Protein AF-A0A840CZ43-F1 (afdb_monomer)

pLDDT: mean 92.3, std 7.52, range [52.97, 97.31]

Foldseek 3Di:
DPPLLVCVLVVVDDPVSNVVLVVVLVVDVVSVVVNVVVVVVVVVVVPDDDPCNVVVVVVVVVVVVVVVVVD

Sequence (71 aa):
MDNSLTKYFTGELTPEEKEELLASVHIDAKLQQDFIDNQHLMASLSMLPQEDDREKARLKLSELMQKIKNK

Solvent-accessible surface area (backbone atoms only — not comparable to full-atom values): 4209 Å² total; per-residue (Å²): 130,66,72,64,61,56,31,54,79,72,63,72,51,52,75,66,57,46,52,56,48,53,56,48,34,74,73,36,69,67,53,33,50,57,50,51,53,50,51,52,49,52,55,58,57,71,73,48,91,53,96,56,48,67,59,53,50,53,51,55,51,51,55,51,53,50,58,60,72,76,105

Structure (mmCIF, N/CA/C/O backbone):
data_AF-A0A840CZ43-F1
#
_entry.id   AF-A0A840CZ43-F1
#
loop_
_atom_site.group_PDB
_atom_site.id
_atom_site.type_symbol
_atom_site.label_atom_id
_atom_site.label_alt_id
_atom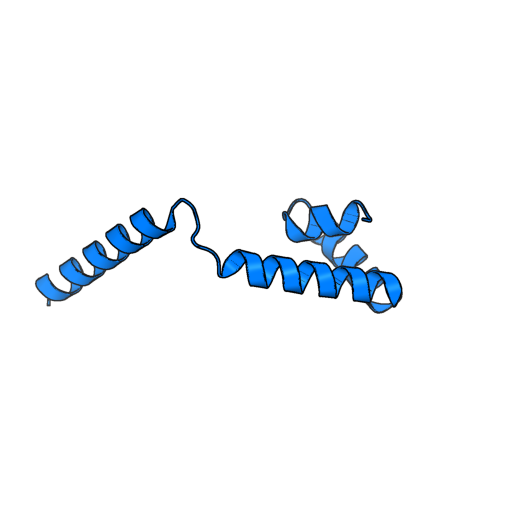_site.label_comp_id
_atom_site.label_asym_id
_atom_site.label_entity_id
_atom_site.label_seq_id
_atom_site.pdbx_PDB_ins_code
_atom_site.Cartn_x
_atom_site.Cartn_y
_atom_site.Cartn_z
_atom_site.o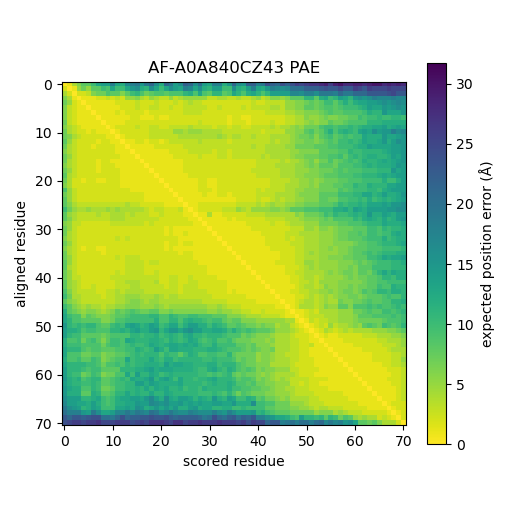ccupancy
_atom_site.B_iso_or_equiv
_atom_site.auth_seq_id
_atom_site.auth_comp_id
_atom_site.auth_asym_id
_atom_site.auth_atom_id
_atom_site.pdbx_PDB_model_num
ATOM 1 N N . MET A 1 1 ? 13.738 -5.174 -5.297 1.00 52.97 1 MET A N 1
ATOM 2 C CA . MET A 1 1 ? 12.554 -4.313 -5.460 1.00 52.97 1 MET A CA 1
ATOM 3 C C . MET A 1 1 ? 13.060 -2.900 -5.597 1.00 52.97 1 MET A C 1
ATOM 5 O O . MET A 1 1 ? 13.945 -2.525 -4.834 1.00 52.97 1 MET A O 1
ATOM 9 N N . ASP A 1 2 ? 12.595 -2.187 -6.615 1.00 64.88 2 ASP A N 1
ATOM 10 C CA . ASP A 1 2 ? 12.956 -0.789 -6.816 1.00 64.88 2 ASP A CA 1
ATOM 11 C C . ASP A 1 2 ? 12.476 0.036 -5.609 1.00 64.88 2 ASP A C 1
ATOM 13 O O . ASP A 1 2 ? 11.356 -0.154 -5.130 1.00 64.88 2 ASP A O 1
ATOM 17 N N . ASN A 1 3 ? 13.338 0.891 -5.058 1.00 81.19 3 ASN A N 1
ATOM 18 C CA . ASN A 1 3 ? 13.096 1.596 -3.787 1.00 81.19 3 ASN A CA 1
ATOM 19 C C . ASN A 1 3 ? 11.868 2.530 -3.868 1.00 81.19 3 ASN A C 1
ATOM 21 O O . ASN A 1 3 ? 11.238 2.852 -2.865 1.00 81.19 3 ASN A O 1
ATOM 25 N N . SER A 1 4 ? 11.517 2.950 -5.082 1.00 85.19 4 SER A N 1
ATOM 26 C CA . SER A 1 4 ? 10.376 3.807 -5.403 1.00 85.19 4 SER A CA 1
ATOM 27 C C . SER A 1 4 ? 9.018 3.134 -5.157 1.00 85.19 4 SER A C 1
ATOM 29 O O . SER A 1 4 ? 8.129 3.765 -4.587 1.00 85.19 4 SER A O 1
ATOM 31 N N . LEU A 1 5 ? 8.855 1.853 -5.512 1.00 92.00 5 LEU A N 1
ATOM 32 C CA . LEU A 1 5 ? 7.597 1.121 -5.310 1.00 92.00 5 LEU A CA 1
ATOM 33 C C . LEU A 1 5 ? 7.279 0.938 -3.826 1.00 92.00 5 LEU A C 1
ATOM 35 O O . LEU A 1 5 ? 6.149 1.178 -3.407 1.00 92.00 5 LEU A O 1
ATOM 39 N N . THR A 1 6 ? 8.272 0.570 -3.014 1.00 90.81 6 THR A N 1
ATOM 40 C CA . THR A 1 6 ? 8.078 0.435 -1.564 1.00 90.81 6 THR A CA 1
ATOM 41 C C . THR A 1 6 ? 7.594 1.751 -0.963 1.00 90.81 6 THR A C 1
ATOM 43 O O . THR A 1 6 ? 6.562 1.766 -0.298 1.00 90.81 6 THR A O 1
ATOM 46 N N . LYS A 1 7 ? 8.271 2.862 -1.283 1.00 93.56 7 LYS A N 1
ATOM 47 C CA . LYS A 1 7 ? 7.891 4.205 -0.820 1.00 93.56 7 LYS A CA 1
ATOM 48 C C . LYS A 1 7 ? 6.489 4.620 -1.263 1.00 93.56 7 LYS A C 1
ATOM 50 O O . LYS A 1 7 ? 5.788 5.316 -0.531 1.00 93.56 7 LYS A O 1
ATOM 55 N N . TYR A 1 8 ? 6.068 4.207 -2.459 1.00 95.31 8 TYR A N 1
ATOM 56 C CA . TYR A 1 8 ? 4.716 4.469 -2.945 1.00 95.31 8 TYR A CA 1
ATOM 57 C C . TYR A 1 8 ? 3.665 3.807 -2.050 1.00 95.31 8 TYR A C 1
ATOM 59 O O . TYR A 1 8 ? 2.740 4.480 -1.591 1.00 95.31 8 TYR A O 1
ATOM 67 N N . PHE A 1 9 ? 3.824 2.512 -1.758 1.00 92.81 9 PHE A N 1
ATOM 68 C CA . PHE A 1 9 ? 2.853 1.749 -0.968 1.00 92.81 9 PHE A CA 1
ATOM 69 C C . PHE A 1 9 ? 2.904 2.050 0.536 1.00 92.81 9 PHE A C 1
ATOM 71 O O . PHE A 1 9 ? 1.884 1.899 1.208 1.00 92.81 9 PHE A O 1
ATOM 78 N N . THR A 1 10 ? 4.034 2.524 1.068 1.00 90.31 10 THR A N 1
ATOM 79 C CA . THR A 1 10 ? 4.136 3.013 2.456 1.00 90.31 10 THR A CA 1
ATOM 80 C C . THR A 1 10 ? 3.680 4.465 2.623 1.00 90.31 10 THR A C 1
ATOM 82 O O . THR A 1 10 ? 3.546 4.941 3.748 1.00 90.31 10 THR A O 1
ATOM 85 N N . GLY A 1 11 ? 3.388 5.168 1.523 1.00 92.56 11 GLY A N 1
ATOM 86 C CA . GLY A 1 11 ? 2.906 6.549 1.545 1.00 92.56 11 GLY A CA 1
ATOM 87 C C . GLY A 1 11 ? 3.996 7.597 1.781 1.00 92.56 11 GLY A C 1
ATOM 88 O O . GLY A 1 11 ? 3.670 8.726 2.136 1.00 92.56 11 GLY A O 1
ATOM 89 N N . GLU A 1 12 ? 5.264 7.244 1.571 1.00 95.44 12 GLU A N 1
ATOM 90 C CA . GLU A 1 12 ? 6.426 8.121 1.772 1.00 95.44 12 GLU A CA 1
ATOM 91 C C . GLU A 1 12 ? 6.669 9.095 0.610 1.00 95.44 12 GLU A C 1
ATOM 93 O O . GLU A 1 12 ? 7.397 10.069 0.782 1.00 95.44 12 GLU A O 1
ATOM 98 N N . LEU A 1 13 ? 6.075 8.843 -0.562 1.00 95.19 13 LEU A N 1
ATOM 99 C CA . LEU A 1 13 ? 6.221 9.711 -1.734 1.00 95.19 13 LEU A CA 1
ATOM 100 C C . LEU A 1 13 ? 5.342 10.966 -1.657 1.00 95.19 13 LEU A C 1
ATOM 102 O O . LEU A 1 13 ? 4.165 10.889 -1.269 1.00 95.19 13 LEU A O 1
ATOM 106 N N . THR A 1 14 ? 5.878 12.096 -2.124 1.00 96.00 14 THR A N 1
ATOM 107 C CA . THR A 1 14 ? 5.086 13.310 -2.377 1.00 96.00 14 THR A CA 1
ATOM 108 C C . THR A 1 14 ? 4.098 13.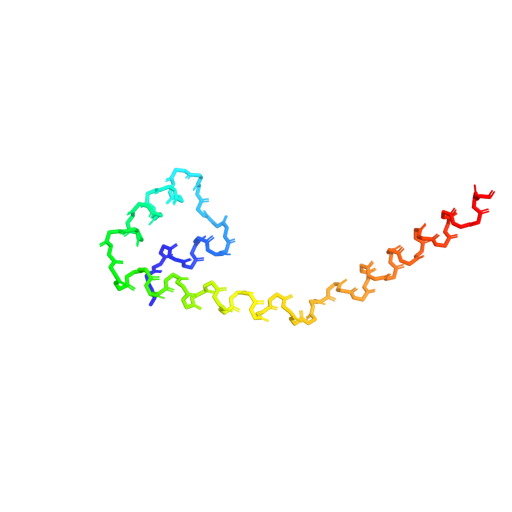093 -3.534 1.00 96.00 14 THR A C 1
ATOM 110 O O . THR A 1 14 ? 4.223 12.123 -4.288 1.00 96.00 14 THR A O 1
ATOM 113 N N . PRO A 1 15 ? 3.075 13.954 -3.699 1.00 96.56 15 PRO A N 1
ATOM 114 C CA . PRO A 1 15 ? 2.169 13.873 -4.845 1.00 96.56 15 PRO A CA 1
ATOM 115 C C . PRO A 1 15 ? 2.897 13.881 -6.196 1.00 96.56 15 PRO A C 1
ATOM 117 O O . PRO A 1 15 ? 2.574 13.073 -7.061 1.00 96.56 15 PRO A O 1
ATOM 120 N N . GLU A 1 16 ? 3.916 14.726 -6.345 1.00 96.56 16 GLU A N 1
ATOM 121 C CA . GLU A 1 16 ? 4.709 14.854 -7.571 1.00 96.56 16 GLU A CA 1
ATOM 122 C C . GLU A 1 16 ? 5.499 13.567 -7.855 1.00 96.56 16 GLU A C 1
ATOM 124 O O . GLU A 1 16 ? 5.428 13.017 -8.952 1.00 96.56 16 GLU A O 1
ATOM 129 N N . GLU A 1 17 ? 6.172 13.015 -6.841 1.00 95.50 17 GLU A N 1
ATOM 130 C CA . GLU A 1 17 ? 6.908 11.749 -6.963 1.00 95.50 17 GLU A CA 1
ATOM 131 C C . GLU A 1 17 ? 5.981 10.568 -7.303 1.00 95.50 17 GLU A C 1
ATOM 133 O O . GLU A 1 17 ? 6.370 9.639 -8.017 1.00 95.50 17 GLU A O 1
ATOM 138 N N . LYS A 1 18 ? 4.733 10.588 -6.812 1.00 96.12 18 LYS A N 1
ATOM 139 C CA . LYS A 1 18 ? 3.724 9.581 -7.174 1.00 96.12 18 LYS A CA 1
ATOM 140 C C . LYS A 1 18 ? 3.343 9.675 -8.644 1.00 96.12 18 LYS A C 1
ATOM 142 O O . LYS A 1 18 ? 3.221 8.637 -9.289 1.00 96.12 18 LYS A O 1
ATOM 147 N N . GLU A 1 19 ? 3.138 10.879 -9.167 1.00 96.56 19 GLU A N 1
ATOM 148 C CA . GLU A 1 19 ? 2.797 11.078 -10.578 1.00 96.56 19 GLU A CA 1
ATOM 149 C C . GLU A 1 19 ? 3.926 10.606 -11.501 1.00 96.56 19 GLU A C 1
ATOM 151 O O . GLU A 1 19 ? 3.667 9.863 -12.449 1.00 96.56 19 GLU A O 1
ATOM 156 N N . GLU A 1 20 ? 5.179 10.945 -11.184 1.00 95.81 20 GLU A N 1
ATOM 157 C CA . GLU A 1 20 ? 6.354 10.493 -11.943 1.00 95.81 20 GLU A CA 1
ATOM 158 C C . GLU A 1 20 ? 6.492 8.964 -11.949 1.00 95.81 20 GLU A C 1
ATOM 160 O O . GLU A 1 20 ? 6.744 8.344 -12.994 1.00 95.81 20 GLU A O 1
ATOM 165 N N . LEU A 1 21 ? 6.279 8.329 -10.793 1.00 95.38 21 LEU A N 1
ATOM 166 C CA . LEU A 1 21 ? 6.307 6.876 -10.690 1.00 95.38 21 LEU A CA 1
ATOM 167 C C . LEU A 1 21 ? 5.188 6.237 -11.517 1.00 95.38 21 LEU A C 1
ATOM 169 O O . LEU A 1 21 ? 5.446 5.290 -12.257 1.00 95.38 21 LEU A O 1
ATOM 173 N N . LEU A 1 22 ? 3.957 6.746 -11.424 1.00 95.81 22 LEU A N 1
ATOM 174 C CA . LEU A 1 22 ? 2.818 6.200 -12.167 1.00 95.81 22 LEU A CA 1
ATOM 175 C C . LEU A 1 22 ? 2.974 6.382 -13.682 1.00 95.81 22 LEU A C 1
ATOM 177 O O . LEU A 1 22 ? 2.605 5.487 -14.445 1.00 95.81 22 LEU A O 1
ATOM 181 N N . ALA A 1 23 ? 3.574 7.489 -14.127 1.00 96.56 23 ALA A N 1
ATOM 182 C CA . ALA A 1 23 ? 3.944 7.674 -15.526 1.00 96.56 23 ALA A CA 1
ATOM 183 C C . ALA A 1 23 ? 4.961 6.613 -15.982 1.00 96.56 23 ALA A C 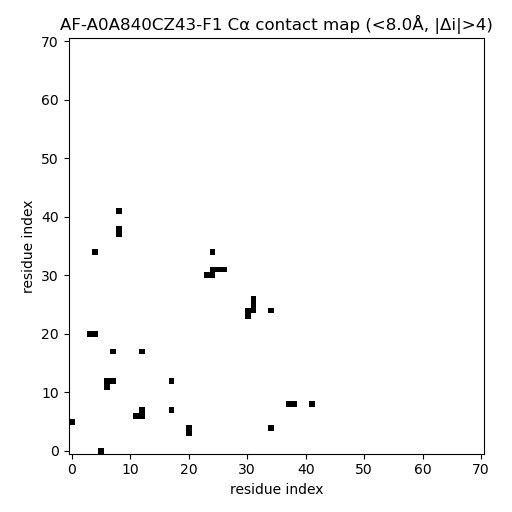1
ATOM 185 O O . ALA A 1 23 ? 4.798 6.018 -17.047 1.00 96.56 23 ALA A O 1
ATOM 186 N N . SER A 1 24 ? 5.964 6.314 -15.152 1.00 95.19 24 SER A N 1
ATOM 187 C CA . SER A 1 24 ? 6.963 5.272 -15.430 1.00 95.19 24 SER A CA 1
ATOM 188 C C . SER A 1 24 ? 6.343 3.868 -15.467 1.00 95.19 24 SER A C 1
ATOM 190 O O . SER A 1 24 ? 6.619 3.093 -16.383 1.00 95.19 24 SER A O 1
ATOM 192 N N . VAL A 1 25 ? 5.444 3.564 -14.524 1.00 95.31 25 VAL A N 1
ATOM 193 C CA . VAL A 1 25 ? 4.663 2.312 -14.457 1.00 95.31 25 VAL A CA 1
ATOM 194 C C . VAL A 1 25 ? 3.834 2.096 -15.725 1.00 95.31 25 VAL A C 1
ATOM 196 O O . VAL A 1 25 ? 3.643 0.960 -16.148 1.00 95.31 25 VAL A O 1
ATOM 199 N N . HIS A 1 26 ? 3.338 3.163 -16.354 1.00 94.00 26 HIS A N 1
ATOM 200 C CA . HIS A 1 26 ? 2.557 3.047 -17.585 1.00 94.00 26 HIS A CA 1
ATOM 201 C C . HIS A 1 26 ? 3.400 2.646 -18.807 1.00 94.00 26 HIS A C 1
ATOM 203 O O . HIS A 1 26 ? 2.867 2.087 -19.765 1.00 94.00 26 HIS A O 1
ATOM 209 N N . ILE A 1 27 ? 4.701 2.943 -18.788 1.00 95.31 27 ILE A N 1
ATOM 210 C CA . ILE A 1 27 ? 5.598 2.787 -19.940 1.00 95.31 27 ILE A CA 1
ATOM 211 C C . ILE A 1 27 ? 6.423 1.497 -19.832 1.00 95.31 27 ILE A C 1
ATOM 213 O O . ILE A 1 27 ? 6.646 0.824 -20.840 1.00 95.31 27 ILE A O 1
ATOM 217 N N . ASP A 1 28 ? 6.878 1.137 -18.630 1.00 95.56 28 ASP A N 1
ATOM 218 C CA . ASP A 1 28 ? 7.702 -0.050 -18.391 1.00 95.56 28 ASP A CA 1
ATOM 219 C C . ASP A 1 28 ? 6.840 -1.243 -17.945 1.00 95.56 28 ASP A C 1
ATOM 221 O O . ASP A 1 28 ? 6.327 -1.288 -16.827 1.00 95.56 28 ASP A O 1
ATOM 225 N N . ALA A 1 29 ? 6.724 -2.251 -18.815 1.00 95.06 29 ALA A N 1
ATOM 226 C CA . ALA A 1 29 ? 5.929 -3.454 -18.566 1.00 95.06 29 ALA A CA 1
ATOM 227 C C . ALA A 1 29 ? 6.415 -4.284 -17.364 1.00 95.06 29 ALA A C 1
ATOM 229 O O . ALA A 1 29 ? 5.608 -4.920 -16.684 1.00 95.06 29 ALA A O 1
ATOM 230 N N . LYS A 1 30 ? 7.723 -4.296 -17.083 1.00 94.38 30 LYS A N 1
ATOM 231 C CA . LYS A 1 30 ? 8.256 -5.001 -15.913 1.00 94.38 30 LYS A CA 1
ATOM 232 C C . LYS A 1 30 ? 7.885 -4.248 -14.641 1.00 94.38 30 LYS A C 1
ATOM 234 O O . LYS A 1 30 ? 7.405 -4.863 -13.693 1.00 94.38 30 LYS A O 1
ATOM 239 N N . LEU A 1 31 ? 8.060 -2.928 -14.643 1.00 94.88 31 LEU A N 1
ATOM 240 C CA . LEU A 1 31 ? 7.672 -2.081 -13.516 1.00 94.88 31 LEU A CA 1
ATOM 241 C C . LEU A 1 31 ? 6.158 -2.140 -13.265 1.00 94.88 31 LEU A C 1
ATOM 243 O O . LEU A 1 31 ? 5.724 -2.159 -12.116 1.00 94.88 31 LEU A O 1
ATOM 247 N N . GLN A 1 32 ? 5.357 -2.232 -14.329 1.00 96.06 32 GLN A N 1
ATOM 248 C CA . GLN A 1 32 ? 3.917 -2.452 -14.242 1.00 96.06 32 GLN A CA 1
ATOM 249 C C . GLN A 1 32 ? 3.574 -3.760 -13.531 1.00 96.06 32 GLN A C 1
ATOM 251 O O . GLN A 1 32 ? 2.724 -3.764 -12.641 1.00 96.06 32 GLN A O 1
ATOM 256 N N . GLN A 1 33 ? 4.236 -4.859 -13.896 1.00 96.25 33 GLN A N 1
ATOM 257 C CA . GLN A 1 33 ? 4.002 -6.142 -13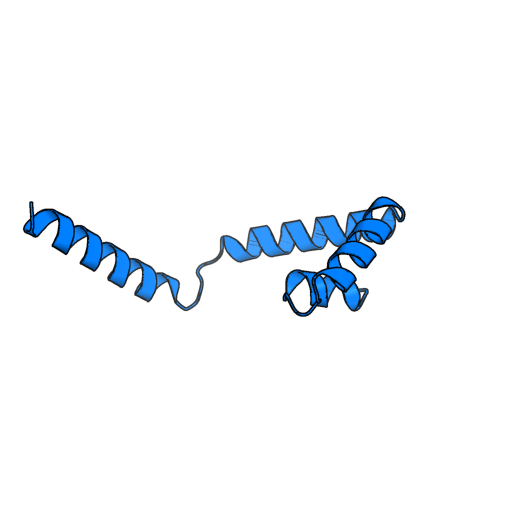.242 1.00 96.25 33 GLN A CA 1
ATOM 258 C C . GLN A 1 33 ? 4.408 -6.096 -11.763 1.00 96.25 33 GLN A C 1
ATOM 260 O O . GLN A 1 33 ? 3.620 -6.494 -10.907 1.00 96.25 33 GLN A O 1
ATOM 265 N N . ASP A 1 34 ? 5.575 -5.526 -11.450 1.00 94.75 34 ASP A N 1
ATOM 266 C CA . ASP A 1 34 ? 6.036 -5.360 -10.066 1.00 94.75 34 ASP A CA 1
ATOM 267 C C . ASP A 1 34 ? 5.061 -4.489 -9.244 1.00 94.75 34 ASP A C 1
ATOM 269 O O . ASP A 1 34 ? 4.819 -4.756 -8.063 1.00 94.75 34 ASP A O 1
ATOM 273 N N . PHE A 1 35 ? 4.467 -3.457 -9.854 1.00 95.88 35 PHE A N 1
ATOM 274 C CA . PHE A 1 35 ? 3.442 -2.622 -9.224 1.00 95.88 35 PHE A CA 1
ATOM 275 C C . PHE A 1 35 ? 2.172 -3.425 -8.910 1.00 95.88 35 PHE A C 1
ATOM 277 O O . PHE A 1 35 ? 1.667 -3.362 -7.787 1.00 95.88 35 PHE A O 1
ATOM 284 N N . ILE A 1 36 ? 1.675 -4.204 -9.877 1.00 95.88 36 ILE A N 1
ATOM 285 C CA . ILE A 1 36 ? 0.483 -5.052 -9.721 1.00 95.88 36 ILE A CA 1
ATOM 286 C C . ILE A 1 36 ? 0.698 -6.088 -8.612 1.00 95.88 3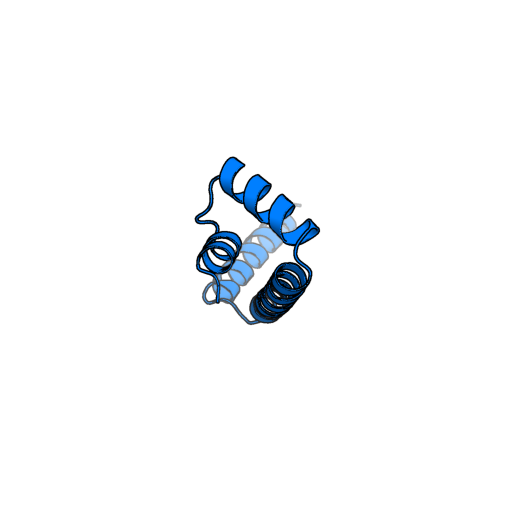6 ILE A C 1
ATOM 288 O O . ILE A 1 36 ? -0.170 -6.265 -7.755 1.00 95.88 36 ILE A O 1
ATOM 292 N N . ASP A 1 37 ? 1.859 -6.738 -8.585 1.00 95.44 37 ASP A N 1
ATOM 293 C CA . ASP A 1 37 ? 2.177 -7.757 -7.585 1.00 95.44 37 ASP A CA 1
ATOM 294 C C . ASP A 1 37 ? 2.207 -7.163 -6.167 1.00 95.44 37 ASP A C 1
ATOM 296 O O . ASP A 1 37 ? 1.625 -7.732 -5.237 1.00 95.44 37 ASP A O 1
ATOM 300 N N . ASN A 1 38 ? 2.800 -5.974 -5.998 1.00 93.94 38 ASN A N 1
ATOM 301 C CA . ASN A 1 38 ? 2.764 -5.256 -4.721 1.00 93.94 38 ASN A CA 1
ATOM 302 C C . ASN A 1 38 ? 1.341 -4.827 -4.341 1.00 93.94 38 ASN A C 1
ATOM 304 O O . ASN A 1 38 ? 0.946 -4.974 -3.184 1.00 93.94 38 ASN A O 1
ATOM 308 N N . GLN A 1 39 ? 0.539 -4.354 -5.296 1.00 94.50 39 GLN A N 1
ATOM 309 C CA . GLN A 1 39 ? -0.852 -3.988 -5.039 1.00 94.50 39 GLN A CA 1
ATOM 310 C C . GLN A 1 39 ? -1.675 -5.195 -4.559 1.00 94.50 39 GLN A C 1
ATOM 312 O O . GLN A 1 39 ? -2.437 -5.073 -3.597 1.00 94.50 39 GLN A O 1
ATOM 317 N N . HIS A 1 40 ? -1.504 -6.367 -5.179 1.00 95.56 40 HIS A N 1
ATOM 318 C CA . HIS A 1 40 ? -2.154 -7.606 -4.745 1.00 95.56 40 HIS A CA 1
ATOM 319 C C . HIS A 1 40 ? -1.720 -8.032 -3.341 1.00 95.56 40 HIS A C 1
ATOM 321 O O . HIS A 1 40 ? -2.559 -8.445 -2.532 1.00 95.56 40 HIS A O 1
ATOM 327 N N . LEU A 1 41 ? -0.428 -7.908 -3.028 1.00 93.12 41 LEU A N 1
ATOM 328 C CA . LEU A 1 41 ? 0.088 -8.183 -1.691 1.00 93.12 41 LEU A CA 1
ATOM 329 C C . LEU A 1 41 ? -0.552 -7.250 -0.655 1.00 93.12 41 LEU A C 1
ATOM 331 O O . LEU A 1 41 ? -1.084 -7.728 0.345 1.00 93.12 41 LEU A O 1
ATOM 335 N N . MET A 1 42 ? -0.575 -5.941 -0.914 1.00 91.19 42 MET A N 1
ATOM 336 C CA . MET A 1 42 ? -1.167 -4.951 -0.007 1.00 91.19 42 MET A CA 1
ATOM 337 C C . MET A 1 42 ? -2.666 -5.181 0.204 1.00 91.19 42 MET A C 1
ATOM 339 O O . MET A 1 42 ? -3.145 -5.131 1.337 1.00 91.19 42 MET A O 1
ATOM 343 N N . ALA A 1 43 ? -3.405 -5.500 -0.861 1.00 92.56 43 ALA A N 1
ATOM 344 C CA . ALA A 1 43 ? -4.814 -5.871 -0.763 1.00 92.56 43 ALA A CA 1
ATOM 345 C C . ALA A 1 43 ? -5.010 -7.114 0.120 1.00 92.56 43 ALA A C 1
ATOM 347 O O . ALA A 1 43 ? -5.854 -7.104 1.015 1.00 92.56 43 ALA A O 1
ATOM 348 N N . SER A 1 44 ? -4.190 -8.149 -0.070 1.00 93.00 44 SER A N 1
ATOM 349 C CA . SER A 1 44 ? -4.242 -9.373 0.741 1.00 93.00 44 SER A CA 1
ATOM 350 C C . SER A 1 44 ? -3.937 -9.092 2.216 1.00 93.00 44 SER A C 1
ATOM 352 O O . SER A 1 44 ? -4.645 -9.575 3.097 1.00 93.00 44 SER A O 1
ATOM 354 N N . LEU A 1 45 ? -2.929 -8.261 2.497 1.00 90.31 45 LEU A N 1
ATOM 355 C CA . LEU A 1 45 ? -2.579 -7.847 3.858 1.00 90.31 45 LEU A CA 1
ATOM 356 C C . LEU A 1 45 ? -3.696 -7.031 4.521 1.00 90.31 45 LEU A C 1
ATOM 358 O O . LEU A 1 45 ? -3.948 -7.212 5.709 1.00 90.31 45 LEU A O 1
ATOM 362 N N . SER A 1 46 ? -4.408 -6.191 3.763 1.00 88.00 46 SER A N 1
ATOM 363 C CA . SER A 1 46 ? -5.539 -5.403 4.278 1.00 88.00 46 SER A CA 1
ATOM 364 C C . SER A 1 46 ? -6.723 -6.250 4.757 1.00 88.00 46 SER A C 1
ATOM 366 O O . SER A 1 46 ? -7.551 -5.771 5.527 1.00 88.00 46 SER A O 1
ATOM 368 N N . MET A 1 47 ? -6.809 -7.509 4.315 1.00 88.88 47 MET A N 1
ATOM 369 C CA . MET A 1 47 ? -7.845 -8.445 4.753 1.00 88.88 47 MET A CA 1
ATOM 370 C C . MET A 1 47 ? -7.484 -9.151 6.065 1.00 88.88 47 MET A C 1
ATOM 372 O O . MET A 1 47 ? -8.345 -9.796 6.666 1.00 88.88 47 MET A O 1
ATOM 376 N N . LEU A 1 48 ? -6.222 -9.075 6.497 1.00 90.19 48 LEU A N 1
ATOM 377 C CA . LEU A 1 48 ? -5.785 -9.669 7.753 1.00 90.19 48 LEU A CA 1
ATOM 378 C C . LEU A 1 48 ? -6.208 -8.792 8.938 1.00 90.19 48 LEU A C 1
ATOM 380 O O . LEU A 1 48 ? -6.222 -7.565 8.803 1.00 90.19 48 LEU A O 1
ATOM 384 N N . PRO A 1 49 ? -6.500 -9.399 10.104 1.00 88.88 49 PRO A N 1
ATOM 385 C CA . PRO A 1 49 ? -6.773 -8.648 11.319 1.00 88.88 49 PRO A CA 1
ATOM 386 C C . PRO A 1 49 ? -5.627 -7.689 11.642 1.00 88.88 49 PRO A C 1
ATOM 388 O O . PRO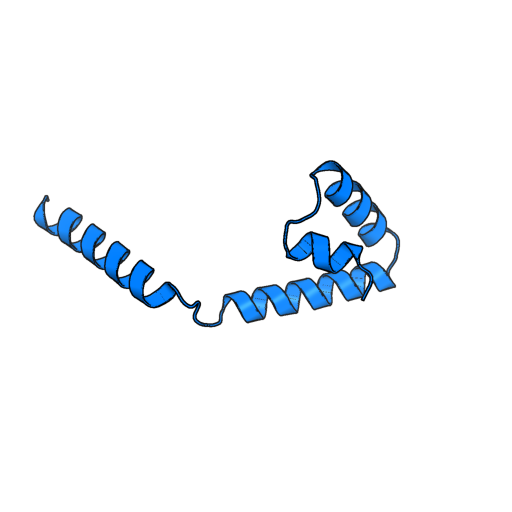 A 1 49 ? -4.476 -8.108 11.774 1.00 88.88 49 PRO A O 1
ATOM 391 N N . GLN A 1 50 ? -5.954 -6.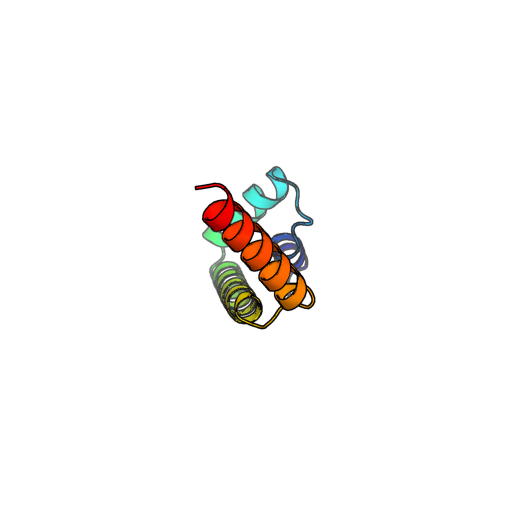411 11.778 1.00 87.12 50 GLN A N 1
ATOM 392 C CA . GLN A 1 50 ? -5.031 -5.375 12.217 1.00 87.12 50 GLN A CA 1
ATOM 393 C C . GLN A 1 50 ? -5.001 -5.315 13.748 1.00 87.12 50 GLN A C 1
ATOM 395 O O . GLN A 1 50 ? -5.965 -5.685 14.424 1.00 87.12 50 GLN A O 1
ATOM 400 N N . GLU A 1 51 ? -3.894 -4.831 14.311 1.00 87.12 51 GLU A N 1
ATOM 401 C CA . GLU A 1 51 ? -3.669 -4.790 15.765 1.00 87.12 51 GLU A CA 1
ATOM 402 C C . GLU A 1 51 ? -4.793 -4.059 16.526 1.00 87.12 51 GLU A C 1
ATOM 404 O O . GLU A 1 51 ? -5.172 -4.447 17.632 1.00 87.12 51 GLU A O 1
ATOM 409 N N . ASP A 1 52 ? -5.391 -3.043 15.904 1.00 90.38 52 ASP A N 1
ATOM 410 C CA . ASP A 1 52 ? -6.419 -2.193 16.498 1.00 90.38 52 ASP A CA 1
ATOM 411 C C . ASP A 1 52 ? -7.862 -2.562 16.107 1.00 90.38 52 ASP A C 1
ATOM 413 O O . ASP A 1 52 ? -8.810 -1.914 16.568 1.00 90.38 52 ASP A O 1
ATOM 417 N N . ASP A 1 53 ? -8.066 -3.622 15.317 1.00 90.25 53 ASP A N 1
ATOM 418 C CA . ASP A 1 53 ? -9.392 -4.003 14.816 1.00 90.25 53 ASP A CA 1
ATOM 419 C C . ASP A 1 53 ? -10.377 -4.285 15.950 1.00 90.25 53 ASP A C 1
ATOM 421 O O . ASP A 1 53 ? -11.543 -3.884 15.895 1.00 90.25 53 ASP A O 1
ATOM 425 N N . ARG A 1 54 ? -9.908 -4.930 17.024 1.00 91.19 54 ARG A N 1
ATOM 426 C CA . ARG A 1 54 ? -10.742 -5.242 18.191 1.00 91.19 54 ARG A CA 1
ATOM 427 C C . ARG A 1 54 ? -11.223 -3.977 18.900 1.00 91.19 54 ARG A C 1
ATOM 429 O O . ARG A 1 54 ? -12.397 -3.887 19.264 1.00 91.19 54 ARG A O 1
ATOM 436 N N . GLU A 1 55 ? -10.335 -3.005 19.090 1.00 94.81 55 GLU A N 1
ATOM 437 C CA . GLU A 1 55 ? -10.676 -1.738 19.740 1.00 94.81 55 GLU A CA 1
ATOM 438 C C . GLU A 1 55 ? -11.597 -0.894 18.855 1.00 94.81 55 GLU A C 1
ATOM 440 O O . GLU A 1 55 ? -12.624 -0.401 19.329 1.00 94.81 55 GLU A O 1
ATOM 445 N N . LYS A 1 56 ? -11.321 -0.818 17.548 1.00 93.81 56 LYS A N 1
ATOM 446 C CA . LYS A 1 56 ? -12.206 -0.166 16.571 1.00 93.81 56 LYS A CA 1
ATOM 447 C C . LYS A 1 56 ? -13.598 -0.793 16.552 1.00 93.81 56 LYS A C 1
ATOM 449 O O . LYS A 1 56 ? -14.597 -0.070 16.550 1.00 93.81 56 LYS A O 1
ATOM 454 N N . ALA A 1 57 ? -13.686 -2.123 16.564 1.00 93.50 57 ALA A N 1
ATOM 455 C CA . ALA A 1 57 ? -14.958 -2.839 16.608 1.00 93.50 57 ALA A CA 1
ATOM 456 C C . ALA A 1 57 ? -15.735 -2.522 17.895 1.00 93.50 57 ALA A C 1
ATOM 458 O O . ALA A 1 57 ? -16.934 -2.237 17.840 1.00 93.50 57 ALA A O 1
ATOM 459 N N . ARG A 1 58 ? -15.048 -2.498 19.045 1.00 96.38 58 ARG A N 1
ATOM 460 C CA . ARG A 1 58 ? -15.634 -2.134 20.343 1.00 96.38 58 ARG A CA 1
ATOM 461 C C . ARG A 1 58 ? -16.194 -0.710 20.338 1.00 96.38 58 ARG A C 1
ATOM 463 O O . ARG A 1 58 ? -17.324 -0.504 20.783 1.00 96.38 58 ARG A O 1
ATOM 470 N N . LEU A 1 59 ? -15.436 0.257 19.818 1.00 97.06 59 LEU A N 1
ATOM 471 C CA . LEU A 1 59 ? -15.862 1.656 19.719 1.00 97.06 59 LEU A CA 1
ATOM 472 C C . LEU A 1 59 ? -17.087 1.810 18.812 1.00 97.06 59 LEU A C 1
ATOM 474 O O . LEU A 1 59 ? -18.100 2.355 19.249 1.00 97.06 59 LEU A O 1
ATOM 478 N N . LYS A 1 60 ? -17.049 1.240 17.600 1.00 96.12 60 LYS A N 1
ATOM 479 C CA . LYS A 1 60 ? -18.182 1.279 16.660 1.00 96.12 60 LYS A CA 1
ATOM 480 C C . LYS A 1 60 ? -19.447 0.646 17.238 1.00 96.12 60 LYS A C 1
ATOM 482 O O . LYS A 1 60 ? -20.541 1.181 17.056 1.00 96.12 60 LYS A O 1
ATOM 487 N N . LEU A 1 61 ? -19.317 -0.475 17.951 1.00 96.81 61 LEU A N 1
ATOM 488 C CA . LEU A 1 61 ? -20.451 -1.106 18.625 1.00 96.81 61 LEU A CA 1
ATOM 489 C C . LEU A 1 61 ? -21.022 -0.197 19.720 1.00 96.81 61 LEU A C 1
ATOM 491 O O . LEU A 1 61 ? -22.238 -0.036 19.809 1.00 96.81 61 LEU A O 1
ATOM 495 N N . SER A 1 62 ? -20.163 0.429 20.527 1.00 97.00 62 SER A N 1
ATOM 496 C CA . SER A 1 62 ? -20.586 1.381 21.559 1.00 97.00 62 SER A CA 1
ATOM 497 C C . SER A 1 62 ? -21.362 2.561 20.960 1.00 97.00 62 SER A C 1
ATOM 499 O O . SER A 1 62 ? -22.465 2.872 21.414 1.00 97.00 62 SER A O 1
ATOM 501 N N . GLU A 1 63 ? -20.844 3.167 19.888 1.00 97.31 63 GLU A N 1
ATOM 502 C CA . GLU A 1 63 ? -21.511 4.256 19.162 1.00 97.31 63 GLU A CA 1
ATOM 503 C C . GLU A 1 63 ? -22.882 3.842 18.617 1.00 97.31 63 GLU A C 1
ATOM 505 O O . GLU A 1 63 ? -23.855 4.591 18.733 1.00 97.31 63 GLU A O 1
ATOM 510 N N . LEU A 1 64 ? -22.982 2.640 18.043 1.00 97.00 64 LEU A N 1
ATOM 511 C CA . LEU A 1 64 ? -24.246 2.097 17.551 1.00 97.00 64 LEU A CA 1
ATOM 512 C C . LEU A 1 64 ? -25.266 1.945 18.686 1.00 97.00 64 LEU A C 1
ATOM 514 O O . LEU A 1 64 ? -26.408 2.382 18.552 1.00 97.00 64 LEU A O 1
ATOM 518 N N . MET A 1 65 ? -24.852 1.376 19.818 1.00 97.31 65 MET A N 1
ATOM 519 C CA . MET A 1 65 ? -25.726 1.185 20.978 1.00 97.31 65 MET A CA 1
ATOM 520 C C . MET A 1 65 ? -26.219 2.519 21.551 1.00 97.31 65 MET A C 1
ATOM 522 O O . MET A 1 65 ? -27.376 2.615 21.954 1.00 97.31 65 MET A O 1
ATOM 526 N N . GLN A 1 66 ? -25.381 3.561 21.554 1.00 96.88 66 GLN A N 1
ATOM 527 C CA . GLN A 1 66 ? -25.793 4.913 21.951 1.00 96.88 66 GLN A CA 1
ATOM 528 C C . GLN A 1 66 ? -26.838 5.495 20.992 1.00 96.88 66 GLN A C 1
ATOM 530 O O . GLN A 1 66 ? -27.857 6.018 21.438 1.00 96.88 66 GLN A O 1
ATOM 535 N N . LYS A 1 67 ? -26.643 5.345 19.675 1.00 96.62 67 LYS A N 1
ATOM 536 C CA . LYS A 1 67 ? -27.624 5.787 18.666 1.00 96.62 67 LYS A CA 1
ATOM 537 C C . LYS A 1 67 ? -28.971 5.076 18.798 1.00 96.62 67 LYS A C 1
ATOM 539 O O . LYS A 1 67 ? -29.996 5.683 18.513 1.00 96.62 67 LYS A O 1
ATOM 544 N N . ILE A 1 68 ? -28.970 3.807 19.207 1.00 96.31 68 ILE A N 1
ATOM 545 C CA . ILE A 1 68 ? -30.198 3.037 19.446 1.00 96.31 68 ILE A CA 1
ATOM 546 C C . ILE A 1 68 ? -30.909 3.515 20.717 1.00 96.31 68 ILE A C 1
ATOM 548 O O . ILE A 1 68 ? -32.126 3.635 20.706 1.00 96.31 68 ILE A O 1
ATOM 552 N N . LYS A 1 69 ? -30.172 3.798 21.798 1.00 92.62 69 LYS A N 1
ATOM 553 C CA . LYS A 1 69 ? -30.750 4.259 23.075 1.00 92.62 69 LYS A CA 1
ATOM 554 C C . LYS A 1 69 ? -31.304 5.684 23.029 1.00 92.62 69 LYS A C 1
ATOM 556 O O . LYS A 1 69 ? -32.216 5.990 23.784 1.00 92.62 69 LYS A O 1
ATOM 561 N N . ASN A 1 70 ? -30.729 6.540 22.187 1.00 87.44 70 ASN A N 1
ATOM 562 C CA . ASN A 1 70 ? -31.118 7.946 22.049 1.00 87.44 70 ASN A CA 1
ATOM 563 C C . ASN A 1 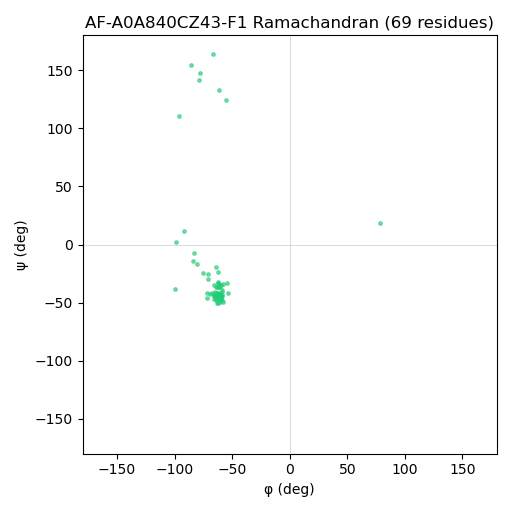70 ? -32.180 8.174 20.950 1.00 87.44 70 ASN A C 1
ATOM 565 O O . ASN A 1 70 ? -32.400 9.318 20.551 1.00 87.44 70 ASN A O 1
ATOM 569 N N . LYS A 1 71 ? -32.784 7.098 20.431 1.00 63.25 71 LYS A N 1
ATOM 570 C CA . LYS A 1 71 ? -33.946 7.106 19.532 1.00 63.25 71 LYS A CA 1
ATOM 571 C C . LYS A 1 71 ? -35.216 6.828 20.323 1.00 63.25 71 LYS A C 1
ATOM 573 O O . LYS A 1 71 ? -36.246 7.421 19.946 1.00 63.25 71 LYS A O 1
#

Radius of gyration: 18.87 Å; Cα contacts (8 Å, |Δi|>4): 18; chains: 1; bounding box: 47×24×43 Å

Nearest PDB structures (foldseek):
  3hug-assembly3_L  TM=5.850E-01  e=7.986E-01  Mycobacterium tuberculosis H37Rv
  3hug-assembly6_P  TM=7.033E-01  e=1.605E+00  Mycobacterium tuberculosis H37Rv
  3hug-assembly6_F  TM=7.456E-01  e=2.276E+00  Mycobacterium tuberculosis H37Rv

Mean predicted aligned error: 6.3 Å

Secondary structure (DSSP, 8-state):
--HHHHHHHHT-S-HHHHHHHHHHHHH-HHHHHHHHHHHHHHHHHHTSPPTTHHHHHHHHHHHHHHHHHT-

Organism: NCBI:txid1133319